Protein AF-A0A413R1N9-F1 (afdb_monomer_lite)

Secondary structure (DSSP, 8-state):
--HHHHHHHHHTHHHHHHHTT-PPP----------PPP------HHHHHHHHHTT-TTTHHHHHHHT--HHHHHHHHHHHHHHHHHT-TT---TTTS----HHHHHHHHHHHHHHHHHHHHTTSSSHHHHHHHHHH-TTSTT---S--HHHHHHHHHHHHHHH-

Foldseek 3Di:
DPPVVVVVCVVCVVVVCVVVVPDDDDDDDDPPDPPPDDPDPDQDPVNVVVVVLVVPLCPDLVVLVVVQDLVVLVVVLVVLLVVQVVPQVPDRDCVPRPRRDSVNSVVVSVLSSLLVLLVVLVVDPHSLVLLCCCQPPPPDSNDRDPDDPVRSVVSSVSNVVNND

InterPro domains:
  IPR032617 Protein of unknown function DUF4885 [PF16226] (77-162)

Sequence (164 aa):
MNIFFNSRINANQSLLNALFGQQQKAASSQNTGCRGTRDTLTISASGKEKLTKSTSGRTHNTSIDSSIDLKSYIASAKKTNQELIENAGTQINAKTSEYMSTGKAFRAALTEKYSKLAAEAKTHSNPENYIHSKYFDKSSEYYETNLTDTERRIAYNYEMQMCR

Structure (mmCIF, N/CA/C/O backbone):
data_AF-A0A413R1N9-F1
#
_entry.id   AF-A0A413R1N9-F1
#
loop_
_atom_site.group_PDB
_atom_site.id
_atom_site.type_symbol
_atom_site.label_atom_id
_atom_site.label_alt_id
_atom_site.label_comp_id
_atom_site.label_asym_id
_atom_site.label_entity_id
_atom_site.label_seq_id
_atom_site.pdbx_PDB_ins_code
_atom_site.Cartn_x
_atom_site.Cartn_y
_atom_site.Cartn_z
_atom_site.occupancy
_atom_site.B_iso_or_equiv
_atom_site.auth_seq_id
_atom_site.auth_comp_id
_atom_site.auth_asym_id
_atom_site.auth_atom_id
_atom_site.pdbx_PDB_model_num
ATOM 1 N N . MET A 1 1 ? 53.595 -68.196 -16.222 1.00 54.84 1 MET A N 1
ATOM 2 C CA . MET A 1 1 ? 52.400 -67.321 -16.161 1.00 54.84 1 MET A CA 1
ATOM 3 C C . MET A 1 1 ? 52.500 -66.274 -15.032 1.00 54.84 1 MET A C 1
ATOM 5 O O . MET A 1 1 ? 51.497 -65.959 -14.418 1.00 54.84 1 MET A O 1
ATOM 9 N N . ASN A 1 2 ? 53.687 -65.696 -14.767 1.00 54.38 2 ASN A N 1
ATOM 10 C CA . ASN A 1 2 ? 53.909 -64.782 -13.622 1.00 54.38 2 ASN A CA 1
ATOM 11 C C . ASN A 1 2 ? 54.179 -63.315 -14.019 1.00 54.38 2 ASN A C 1
ATOM 13 O O . ASN A 1 2 ? 54.301 -62.442 -13.164 1.00 54.38 2 ASN A O 1
ATOM 17 N N . ILE A 1 3 ? 54.281 -63.038 -15.321 1.00 52.34 3 ILE A N 1
ATOM 18 C CA . ILE A 1 3 ? 54.665 -61.720 -15.853 1.00 52.34 3 ILE A CA 1
ATOM 19 C C . ILE A 1 3 ? 53.422 -60.826 -16.030 1.00 52.34 3 ILE A C 1
ATOM 21 O O . ILE A 1 3 ? 53.470 -59.625 -15.789 1.00 52.34 3 ILE A O 1
ATOM 25 N N . PHE A 1 4 ? 52.273 -61.427 -16.361 1.00 51.03 4 PHE A N 1
ATOM 26 C CA . PHE A 1 4 ? 51.017 -60.708 -16.615 1.00 51.03 4 PHE A CA 1
ATOM 27 C C . PHE A 1 4 ? 50.323 -60.187 -15.347 1.00 51.03 4 PHE A C 1
ATOM 29 O O . PHE A 1 4 ? 49.646 -59.164 -15.392 1.00 51.03 4 PHE A O 1
ATOM 36 N N . PHE A 1 5 ? 50.493 -60.867 -14.209 1.00 55.81 5 PHE A N 1
ATOM 37 C CA . PHE A 1 5 ? 49.933 -60.406 -12.936 1.00 55.81 5 PHE A CA 1
ATOM 38 C C . PHE A 1 5 ? 50.747 -59.247 -12.351 1.00 55.81 5 PHE A C 1
ATOM 40 O O . PHE A 1 5 ? 50.171 -58.275 -11.870 1.00 55.81 5 PHE A O 1
ATOM 47 N N . ASN A 1 6 ? 52.078 -59.286 -12.483 1.00 57.56 6 ASN A N 1
ATOM 48 C CA . ASN A 1 6 ? 52.955 -58.223 -11.989 1.00 57.56 6 ASN A CA 1
ATOM 49 C C . ASN A 1 6 ? 52.778 -56.896 -12.737 1.00 57.56 6 ASN A C 1
ATOM 51 O O . ASN A 1 6 ? 52.875 -55.838 -12.118 1.00 57.56 6 ASN A O 1
ATOM 55 N N . SER A 1 7 ? 52.479 -56.916 -14.040 1.00 58.97 7 SER A N 1
ATOM 56 C CA . SER A 1 7 ? 52.211 -55.676 -14.781 1.00 58.97 7 SER A CA 1
ATOM 57 C C . SER A 1 7 ? 50.924 -54.999 -14.310 1.00 58.97 7 SER A C 1
ATOM 59 O O . SER A 1 7 ? 50.897 -53.783 -14.139 1.00 58.97 7 SER A O 1
ATOM 61 N N . ARG A 1 8 ? 49.875 -55.781 -14.020 1.00 59.78 8 ARG A N 1
ATOM 62 C CA . ARG A 1 8 ? 48.605 -55.250 -13.508 1.00 59.78 8 ARG A CA 1
ATOM 63 C C . ARG A 1 8 ? 48.687 -54.777 -12.062 1.00 59.78 8 ARG A C 1
ATOM 65 O O . ARG A 1 8 ? 48.014 -53.807 -11.727 1.00 59.78 8 ARG A O 1
ATOM 72 N N . ILE A 1 9 ? 49.503 -55.417 -11.227 1.00 63.38 9 ILE A N 1
ATOM 73 C CA . ILE A 1 9 ? 49.751 -54.956 -9.853 1.00 63.38 9 ILE A CA 1
ATOM 74 C C . ILE A 1 9 ? 50.519 -53.626 -9.880 1.00 63.38 9 ILE A C 1
ATOM 76 O O . ILE A 1 9 ? 50.060 -52.660 -9.278 1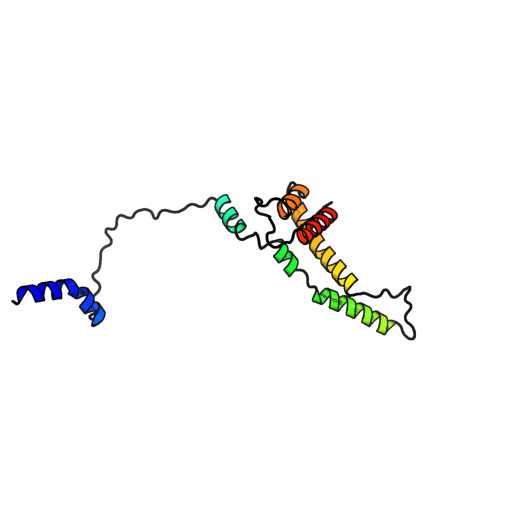.00 63.38 9 ILE A O 1
ATOM 80 N N . ASN A 1 10 ? 51.595 -53.525 -10.671 1.00 64.12 10 ASN A N 1
ATOM 81 C CA . ASN A 1 10 ? 52.358 -52.277 -10.808 1.00 64.12 10 ASN A CA 1
ATOM 82 C C . ASN A 1 10 ? 51.527 -51.132 -11.407 1.00 64.12 10 ASN A C 1
ATOM 84 O O . ASN A 1 10 ? 51.600 -50.003 -10.930 1.00 64.12 10 ASN A O 1
ATOM 88 N N . ALA A 1 11 ? 50.699 -51.413 -12.418 1.00 70.00 11 ALA A N 1
ATOM 89 C CA . ALA A 1 11 ? 49.853 -50.395 -13.042 1.00 70.00 11 ALA A CA 1
ATOM 90 C C . ALA A 1 11 ? 48.818 -49.796 -12.072 1.00 70.00 11 ALA A C 1
ATOM 92 O O . ALA A 1 11 ? 48.421 -48.646 -12.235 1.00 70.00 11 ALA A O 1
ATOM 93 N N . ASN A 1 12 ? 48.401 -50.553 -11.051 1.00 70.56 12 ASN A N 1
ATOM 94 C CA . ASN A 1 12 ? 47.392 -50.126 -10.080 1.00 70.56 12 ASN A CA 1
ATOM 95 C C . ASN A 1 12 ? 47.981 -49.795 -8.699 1.00 70.56 12 ASN A C 1
ATOM 97 O O . ASN A 1 12 ? 47.232 -49.628 -7.735 1.00 70.56 12 ASN A O 1
ATOM 101 N N . GLN A 1 13 ? 49.307 -49.664 -8.591 1.00 67.69 13 GLN A N 1
ATOM 102 C CA . GLN A 1 13 ? 50.001 -49.456 -7.320 1.00 67.69 13 GLN A CA 1
ATOM 103 C C . GLN A 1 13 ? 49.508 -48.200 -6.582 1.00 67.69 13 GLN A C 1
ATOM 105 O O . GLN A 1 13 ? 49.342 -48.221 -5.367 1.00 67.69 13 GLN A O 1
ATOM 110 N N . SER A 1 14 ? 49.195 -47.126 -7.310 1.00 64.62 14 SER A N 1
ATOM 111 C CA . SER A 1 14 ? 48.657 -45.878 -6.751 1.00 64.62 14 SER A CA 1
ATOM 112 C C . SER A 1 14 ? 47.286 -46.065 -6.092 1.00 64.62 14 SER A C 1
ATOM 114 O O . SER A 1 14 ? 47.026 -45.496 -5.034 1.00 64.62 14 SER A O 1
ATOM 116 N N . LEU A 1 15 ? 46.425 -46.896 -6.691 1.00 69.38 15 LEU A N 1
ATOM 117 C CA . LEU A 1 15 ? 45.099 -47.217 -6.161 1.00 69.38 15 LEU A CA 1
ATOM 118 C C . LEU A 1 15 ? 45.217 -48.099 -4.911 1.00 69.38 15 LEU A C 1
ATOM 120 O O . LEU A 1 15 ? 44.533 -47.861 -3.921 1.00 69.38 15 LEU A O 1
ATOM 124 N N . LEU A 1 16 ? 46.131 -49.074 -4.931 1.00 71.62 16 LEU A N 1
ATOM 125 C CA . LEU A 1 16 ? 46.429 -49.920 -3.773 1.00 71.62 16 LEU A CA 1
ATOM 126 C C . LEU A 1 16 ? 47.000 -49.094 -2.609 1.00 71.62 16 LEU A C 1
ATOM 128 O O . LEU A 1 16 ? 46.574 -49.270 -1.472 1.00 71.62 16 LEU A O 1
ATOM 132 N N . ASN A 1 17 ? 47.885 -48.133 -2.879 1.00 69.06 17 ASN A N 1
ATOM 133 C CA . ASN A 1 17 ? 48.431 -47.246 -1.847 1.00 69.06 17 ASN A CA 1
ATOM 134 C C . ASN A 1 17 ? 47.351 -46.342 -1.224 1.00 69.06 17 ASN A C 1
ATOM 136 O O . ASN A 1 17 ? 47.394 -46.089 -0.021 1.00 69.06 17 ASN A O 1
ATOM 140 N N . ALA A 1 18 ? 46.367 -45.897 -2.016 1.00 69.25 18 ALA A N 1
ATOM 141 C CA . ALA A 1 18 ? 45.234 -45.103 -1.541 1.00 69.25 18 ALA A CA 1
ATOM 142 C C . ALA A 1 18 ? 44.223 -45.931 -0.725 1.00 69.25 18 ALA A C 1
ATOM 144 O O . ALA A 1 18 ? 43.745 -45.465 0.306 1.00 69.25 18 ALA A O 1
ATOM 145 N N . LEU A 1 19 ? 43.922 -47.161 -1.158 1.00 69.56 19 LEU A N 1
ATOM 146 C CA . LEU A 1 19 ? 42.968 -48.053 -0.486 1.00 69.56 19 LEU A CA 1
ATOM 147 C C . LEU A 1 19 ? 43.526 -48.659 0.807 1.00 69.56 19 LEU A C 1
ATOM 149 O O . LEU A 1 19 ? 42.785 -48.828 1.771 1.00 69.56 19 LEU A O 1
ATOM 153 N N . PHE A 1 20 ? 44.826 -48.964 0.841 1.00 75.06 20 PHE A N 1
ATOM 154 C CA . PHE A 1 20 ? 45.499 -49.574 1.994 1.00 75.06 20 PHE A CA 1
ATOM 155 C C . PHE A 1 20 ? 46.335 -48.573 2.812 1.00 75.06 20 PHE A C 1
ATOM 157 O O . PHE A 1 20 ? 47.106 -48.974 3.682 1.00 75.06 20 PHE A O 1
ATOM 164 N N . GLY A 1 21 ? 46.171 -47.268 2.561 1.00 61.16 21 GLY A N 1
ATOM 165 C CA . GLY A 1 21 ? 46.662 -46.196 3.431 1.00 61.16 21 GLY A CA 1
ATOM 166 C C . GLY A 1 21 ? 48.184 -46.049 3.529 1.00 61.16 21 GLY A C 1
ATOM 167 O O . GLY A 1 21 ? 48.677 -45.527 4.529 1.00 61.16 21 GLY A O 1
ATOM 168 N N . GLN A 1 22 ? 48.951 -46.471 2.520 1.00 61.50 22 GLN A N 1
ATOM 169 C CA . GLN A 1 22 ? 50.396 -46.221 2.500 1.00 61.50 22 GLN A CA 1
ATOM 170 C C . GLN A 1 22 ? 50.679 -44.787 2.027 1.00 61.50 22 GLN A C 1
ATOM 172 O O . GLN A 1 22 ? 50.655 -44.484 0.834 1.00 61.50 22 GLN A O 1
ATOM 177 N N . GLN A 1 23 ? 50.945 -43.892 2.983 1.00 57.94 23 GLN A N 1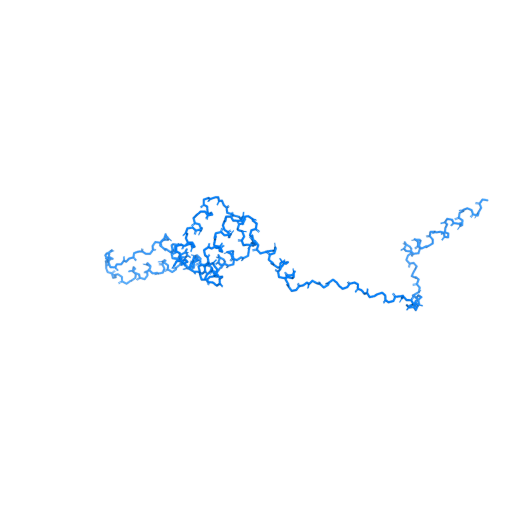
ATOM 178 C CA . GLN A 1 23 ? 51.323 -42.499 2.730 1.00 57.94 23 GLN A CA 1
ATOM 179 C C . GLN A 1 23 ? 52.625 -42.408 1.918 1.00 57.94 23 GLN A C 1
ATOM 181 O O . GLN A 1 23 ? 53.687 -42.844 2.366 1.00 57.94 23 GLN A O 1
ATOM 186 N N . GLN A 1 24 ? 52.569 -41.773 0.746 1.00 55.50 24 GLN A N 1
ATOM 187 C CA . GLN A 1 24 ? 53.771 -41.343 0.036 1.00 55.50 24 GLN A CA 1
ATOM 188 C C . GLN A 1 24 ? 54.305 -40.051 0.670 1.00 55.50 24 GLN A C 1
ATOM 190 O O . GLN A 1 24 ? 53.581 -39.065 0.808 1.00 55.50 24 GLN A O 1
ATOM 195 N N . LYS A 1 25 ? 55.586 -40.065 1.065 1.00 53.47 25 LYS A N 1
ATOM 196 C CA . LYS A 1 25 ? 56.337 -38.874 1.488 1.00 53.47 25 LYS A CA 1
ATOM 197 C C . LYS A 1 25 ? 56.275 -37.815 0.383 1.00 53.47 25 LYS A C 1
ATOM 199 O O . LYS A 1 25 ? 56.559 -38.121 -0.772 1.00 53.47 25 LYS A O 1
ATOM 204 N N . ALA A 1 26 ? 55.926 -36.583 0.750 1.00 46.41 26 ALA A N 1
ATOM 205 C CA . ALA A 1 26 ? 55.835 -35.454 -0.166 1.00 46.41 26 ALA A CA 1
ATOM 206 C C . ALA A 1 26 ? 57.166 -35.228 -0.903 1.00 46.41 26 ALA A C 1
ATOM 208 O O . ALA A 1 26 ? 58.174 -34.863 -0.295 1.00 46.41 26 ALA A O 1
ATOM 209 N N . ALA A 1 27 ? 57.164 -35.438 -2.219 1.00 44.94 27 ALA A N 1
ATOM 210 C CA . ALA A 1 27 ? 58.241 -34.994 -3.087 1.00 44.94 27 ALA A CA 1
ATOM 211 C C . ALA A 1 27 ? 58.100 -33.480 -3.303 1.00 44.94 27 ALA A C 1
ATOM 213 O O . ALA A 1 27 ? 57.070 -32.999 -3.774 1.00 44.94 27 ALA A O 1
ATOM 214 N N . SER A 1 28 ? 59.140 -32.733 -2.931 1.00 55.41 28 SER A N 1
ATOM 215 C CA . SER A 1 28 ? 59.288 -31.309 -3.235 1.00 55.41 28 SER A CA 1
ATOM 216 C C . SER A 1 28 ? 59.312 -31.118 -4.753 1.00 55.41 28 SER A C 1
ATOM 218 O O . SER A 1 28 ? 60.319 -31.377 -5.410 1.00 55.41 28 SER A O 1
ATOM 220 N N . SER A 1 29 ? 58.180 -30.702 -5.316 1.00 48.28 29 SER A N 1
ATOM 221 C CA . SER A 1 29 ? 58.086 -30.263 -6.704 1.00 48.28 29 SER A CA 1
ATOM 222 C C . SER A 1 29 ? 58.468 -28.790 -6.763 1.00 48.28 29 SER A C 1
ATOM 224 O O . SER A 1 29 ? 57.690 -27.920 -6.364 1.00 48.28 29 SER A O 1
ATOM 226 N N . GLN A 1 30 ? 59.664 -28.497 -7.274 1.00 51.97 30 GLN A N 1
ATOM 227 C CA . GLN A 1 30 ? 59.997 -27.148 -7.712 1.00 51.97 30 GLN A CA 1
ATOM 228 C C . GLN A 1 30 ? 59.033 -26.760 -8.839 1.00 51.97 30 GLN A C 1
ATOM 230 O O . GLN A 1 30 ? 59.022 -27.366 -9.906 1.00 51.97 30 GLN A O 1
ATOM 235 N N . ASN A 1 31 ? 58.188 -25.763 -8.574 1.00 45.12 31 ASN A N 1
ATOM 236 C CA . ASN A 1 31 ? 57.290 -25.168 -9.557 1.00 45.12 31 ASN A CA 1
ATOM 237 C C . ASN A 1 31 ? 58.109 -24.472 -10.655 1.00 45.12 31 ASN A C 1
ATOM 239 O O . ASN A 1 31 ? 58.332 -23.266 -10.601 1.00 45.12 31 ASN A O 1
ATOM 243 N N . THR A 1 32 ? 58.511 -25.204 -11.690 1.00 53.56 32 THR A N 1
ATOM 244 C CA . THR A 1 32 ? 58.816 -24.615 -13.002 1.00 53.56 32 THR A CA 1
ATOM 245 C C . THR A 1 32 ? 57.529 -24.588 -13.827 1.00 53.56 32 THR A C 1
ATOM 247 O O . THR A 1 32 ? 57.416 -25.183 -14.892 1.00 53.56 32 THR A O 1
ATOM 250 N N . GLY A 1 33 ? 56.499 -23.943 -13.277 1.00 44.38 33 GLY A N 1
ATOM 251 C CA . GLY A 1 33 ? 55.241 -23.693 -13.965 1.00 44.38 33 GLY A CA 1
ATOM 252 C C . GLY A 1 33 ? 55.346 -22.374 -14.708 1.00 44.38 33 GLY A C 1
ATOM 253 O O . GLY A 1 33 ? 55.580 -21.337 -14.087 1.00 44.38 33 GLY A O 1
ATOM 254 N N . CYS A 1 34 ? 55.176 -22.416 -16.030 1.00 52.94 34 CYS A N 1
ATOM 255 C CA . CYS A 1 34 ? 54.870 -21.247 -16.842 1.00 52.94 34 CYS A CA 1
ATOM 256 C C . CYS A 1 34 ? 53.816 -20.422 -16.092 1.00 52.94 34 CYS A C 1
ATOM 258 O O . CYS A 1 34 ? 52.692 -20.878 -15.876 1.00 52.94 34 CYS A O 1
ATOM 260 N N . ARG A 1 35 ? 54.219 -19.253 -15.591 1.00 55.03 35 ARG A N 1
ATOM 261 C CA . ARG A 1 35 ? 53.385 -18.378 -14.769 1.00 55.03 35 ARG A CA 1
ATOM 262 C C . ARG A 1 35 ? 52.439 -17.640 -15.710 1.00 55.03 35 ARG A C 1
ATOM 264 O O . ARG A 1 35 ? 52.581 -16.443 -15.926 1.00 55.03 35 ARG A O 1
ATOM 271 N N . GLY A 1 36 ? 51.533 -18.395 -16.331 1.00 59.62 36 GLY A N 1
ATOM 272 C CA . GLY A 1 36 ? 50.444 -17.858 -17.125 1.00 59.62 36 GLY A CA 1
ATOM 273 C C . GLY A 1 36 ? 49.662 -16.902 -16.242 1.00 59.62 36 GLY A C 1
ATOM 274 O O . GLY A 1 36 ? 49.244 -17.260 -15.137 1.00 59.62 36 GLY A O 1
ATOM 275 N N . THR A 1 37 ? 49.552 -15.658 -16.688 1.00 59.03 37 THR A N 1
ATOM 276 C CA . THR A 1 37 ? 48.678 -14.657 -16.091 1.00 59.03 37 THR A CA 1
ATOM 277 C C . THR A 1 37 ? 47.321 -15.315 -15.859 1.00 59.03 37 THR A C 1
ATOM 279 O O . THR A 1 37 ? 46.737 -15.845 -16.798 1.00 59.03 37 THR A O 1
ATOM 282 N N . ARG A 1 38 ? 46.828 -15.343 -14.613 1.00 62.16 38 ARG A N 1
ATOM 283 C CA . ARG A 1 38 ? 45.434 -15.735 -14.380 1.00 62.16 38 ARG A CA 1
ATOM 284 C C . ARG A 1 38 ? 44.580 -14.778 -15.198 1.00 62.16 38 ARG A C 1
ATOM 286 O O . ARG A 1 38 ? 44.660 -13.572 -14.954 1.00 62.16 38 ARG A O 1
ATOM 293 N N . ASP A 1 39 ? 43.802 -15.307 -16.137 1.00 62.84 39 ASP A N 1
ATOM 294 C CA . ASP A 1 39 ? 42.843 -14.513 -16.894 1.00 62.84 39 ASP A CA 1
ATOM 295 C C . ASP A 1 39 ? 41.971 -13.758 -15.895 1.00 62.84 39 ASP A C 1
ATOM 297 O O . ASP A 1 39 ? 41.207 -14.329 -15.113 1.00 62.84 39 ASP A O 1
ATOM 301 N N . THR A 1 40 ? 42.188 -12.449 -15.837 1.00 60.28 40 THR A N 1
ATOM 302 C CA . THR A 1 40 ? 41.462 -11.575 -14.931 1.00 60.28 40 THR A CA 1
ATOM 303 C C . THR A 1 40 ? 40.284 -11.046 -15.722 1.00 60.28 40 THR A C 1
ATOM 305 O O . THR A 1 40 ? 40.444 -10.227 -16.624 1.00 60.28 40 THR A O 1
ATOM 308 N N . LEU A 1 41 ? 39.094 -11.557 -15.416 1.00 65.94 41 LEU A N 1
ATOM 309 C CA . LEU A 1 41 ? 37.853 -11.089 -16.017 1.00 65.94 41 LEU A CA 1
ATOM 310 C C . LEU A 1 41 ? 37.533 -9.702 -15.443 1.00 65.94 41 LEU A C 1
ATOM 312 O O . LEU A 1 41 ? 36.983 -9.566 -14.348 1.00 65.94 41 LEU A O 1
ATOM 316 N N . THR A 1 42 ? 37.924 -8.653 -16.167 1.00 73.12 42 THR A N 1
ATOM 317 C CA . THR A 1 42 ? 37.578 -7.274 -15.813 1.00 73.12 42 THR A CA 1
ATOM 318 C C . THR A 1 42 ? 36.129 -7.022 -16.197 1.00 73.12 42 THR A C 1
ATOM 320 O O . THR A 1 42 ? 35.807 -6.722 -17.344 1.00 73.12 42 THR A O 1
ATOM 323 N N . ILE A 1 43 ? 35.238 -7.145 -15.219 1.00 73.69 43 ILE A N 1
ATOM 324 C CA . ILE A 1 43 ? 33.852 -6.710 -15.367 1.00 73.69 43 ILE A CA 1
ATOM 325 C C . ILE A 1 43 ? 33.845 -5.182 -15.278 1.00 73.69 43 ILE A C 1
ATOM 327 O O . ILE A 1 43 ? 34.320 -4.620 -14.285 1.00 73.69 43 ILE A O 1
ATOM 331 N N . SER A 1 44 ? 33.316 -4.513 -16.306 1.00 78.38 44 SER A N 1
ATOM 332 C CA . SER A 1 44 ? 33.144 -3.059 -16.297 1.00 78.38 44 SER A CA 1
ATOM 333 C C . SER A 1 44 ? 32.301 -2.622 -15.096 1.00 78.38 44 SER A C 1
ATOM 335 O O . SER A 1 44 ? 31.487 -3.391 -14.577 1.00 78.38 44 SER A O 1
ATOM 337 N N . ALA A 1 45 ? 32.451 -1.368 -14.665 1.00 74.06 45 ALA A N 1
ATOM 338 C CA . ALA A 1 45 ? 31.589 -0.804 -13.626 1.00 74.06 45 ALA A CA 1
ATOM 339 C C . ALA A 1 45 ? 30.098 -0.982 -13.983 1.00 74.06 45 ALA A C 1
ATOM 341 O O . ALA A 1 45 ? 29.324 -1.456 -13.157 1.00 74.06 45 ALA A O 1
ATOM 342 N N . SER A 1 46 ? 29.742 -0.752 -15.253 1.00 61.38 46 SER A N 1
ATOM 343 C CA . SER A 1 46 ? 28.393 -0.981 -15.786 1.00 61.38 46 SER A CA 1
ATOM 344 C C . SER A 1 46 ? 27.955 -2.451 -15.754 1.00 61.38 46 SER A C 1
ATOM 346 O O . SER A 1 46 ? 26.793 -2.744 -15.485 1.00 61.38 46 SER A O 1
ATOM 348 N N . GLY A 1 47 ? 28.869 -3.393 -15.996 1.00 67.06 47 GLY A N 1
ATOM 349 C CA . GLY A 1 47 ? 28.593 -4.827 -15.928 1.00 67.06 47 GLY A CA 1
ATOM 350 C C . GLY A 1 47 ? 28.357 -5.305 -14.496 1.00 67.06 47 GLY A C 1
ATOM 351 O O . GLY A 1 47 ? 27.462 -6.114 -14.262 1.00 67.06 47 GLY A O 1
ATOM 352 N N . LYS A 1 48 ? 29.102 -4.764 -13.523 1.00 67.94 48 LYS A N 1
ATOM 353 C CA . LYS A 1 48 ? 28.876 -5.032 -12.093 1.00 67.94 48 LYS A CA 1
ATOM 354 C C . LYS A 1 48 ? 27.533 -4.473 -11.629 1.00 67.94 48 LYS A C 1
ATOM 356 O O . LYS A 1 48 ? 26.796 -5.170 -10.940 1.00 67.94 48 LYS A O 1
ATOM 361 N N . GLU A 1 49 ? 27.202 -3.260 -12.060 1.00 58.09 49 GLU A N 1
ATOM 362 C CA . GLU A 1 49 ? 25.934 -2.601 -11.752 1.00 58.09 49 GLU A CA 1
ATOM 363 C C . GLU A 1 49 ? 24.735 -3.367 -12.339 1.00 58.09 49 GLU A C 1
ATOM 365 O O . GLU A 1 49 ? 23.749 -3.612 -11.644 1.00 58.09 49 GLU A O 1
ATOM 370 N N . LYS A 1 50 ? 24.842 -3.851 -13.585 1.00 60.69 50 LYS A N 1
ATOM 371 C CA . LYS A 1 50 ? 23.827 -4.728 -14.191 1.00 60.69 50 LYS A CA 1
ATOM 372 C C . LYS A 1 50 ? 23.673 -6.053 -13.444 1.00 60.69 50 LYS A C 1
ATOM 374 O O . LYS A 1 50 ? 22.547 -6.487 -13.242 1.00 60.69 50 LYS A O 1
ATOM 379 N N . LEU A 1 51 ? 24.758 -6.678 -12.981 1.00 58.12 51 LEU A N 1
ATOM 380 C CA . LEU A 1 51 ? 24.687 -7.953 -12.251 1.00 58.12 51 LEU A CA 1
ATOM 381 C C . LEU A 1 51 ? 23.924 -7.826 -10.919 1.00 58.12 51 LEU A C 1
ATOM 383 O O . LEU A 1 51 ? 23.197 -8.739 -10.540 1.00 58.12 51 LEU A O 1
ATOM 387 N N . THR A 1 52 ? 24.048 -6.683 -10.237 1.00 54.56 52 THR A N 1
ATOM 388 C CA . THR A 1 52 ? 23.266 -6.366 -9.027 1.00 54.56 52 THR A CA 1
ATOM 389 C C . THR A 1 52 ? 21.814 -5.975 -9.317 1.00 54.56 52 THR A C 1
ATOM 391 O O . THR A 1 52 ? 20.955 -6.143 -8.457 1.00 54.56 52 THR A O 1
ATOM 394 N N . LYS A 1 53 ? 21.524 -5.477 -10.526 1.00 51.84 53 LYS A N 1
ATOM 395 C CA . LYS A 1 53 ? 20.167 -5.134 -10.984 1.00 51.84 53 LYS A CA 1
ATOM 396 C C . LYS A 1 53 ? 19.398 -6.353 -11.508 1.00 51.84 53 LYS A C 1
ATOM 398 O O . LYS A 1 53 ? 18.196 -6.453 -11.310 1.00 51.84 53 LYS A O 1
ATOM 403 N N . SER A 1 54 ? 20.071 -7.357 -12.072 1.00 47.12 54 SER A N 1
ATOM 404 C CA . SER A 1 54 ? 19.433 -8.616 -12.502 1.00 47.12 54 SER A CA 1
ATOM 405 C C . SER A 1 54 ? 18.864 -9.449 -11.341 1.00 47.12 54 SER A C 1
ATOM 407 O O . SER A 1 54 ? 17.986 -10.281 -11.549 1.00 47.12 54 SER A O 1
ATOM 409 N N . THR A 1 55 ? 19.325 -9.221 -10.108 1.00 50.19 55 THR A N 1
ATOM 410 C CA . THR A 1 55 ? 18.722 -9.743 -8.867 1.00 50.19 55 THR A CA 1
ATOM 411 C C . THR A 1 55 ? 17.676 -8.794 -8.258 1.00 50.19 55 THR A C 1
ATOM 413 O O . THR A 1 55 ? 17.062 -9.141 -7.248 1.00 50.19 55 THR A O 1
ATOM 416 N N . SER A 1 56 ? 17.434 -7.617 -8.857 1.00 46.69 56 SER A N 1
ATOM 417 C CA . SER A 1 56 ? 16.627 -6.526 -8.287 1.00 46.69 56 SER A CA 1
ATOM 418 C C . SER A 1 56 ? 15.160 -6.486 -8.711 1.00 46.69 56 SER A C 1
ATOM 420 O O . SER A 1 56 ? 14.411 -5.686 -8.157 1.00 46.69 56 SER A O 1
ATOM 422 N N . GLY A 1 57 ? 14.696 -7.380 -9.592 1.00 44.66 57 GLY A N 1
ATOM 423 C CA . GLY A 1 57 ? 13.264 -7.483 -9.938 1.00 44.66 57 GLY A CA 1
ATOM 424 C C . GLY A 1 57 ? 12.351 -7.838 -8.749 1.00 44.66 57 GLY A C 1
ATOM 425 O O . GLY A 1 57 ? 11.135 -7.881 -8.877 1.00 44.66 57 GLY A O 1
ATOM 426 N N . ARG A 1 58 ? 12.939 -8.113 -7.576 1.00 45.38 58 ARG A N 1
ATOM 427 C CA . ARG A 1 58 ? 12.264 -8.460 -6.321 1.00 45.38 58 ARG A CA 1
ATOM 428 C C . ARG A 1 58 ? 12.525 -7.445 -5.191 1.00 45.38 58 ARG A C 1
ATOM 430 O O . ARG A 1 58 ? 12.168 -7.739 -4.056 1.00 45.38 58 ARG A O 1
ATOM 437 N N . THR A 1 59 ? 13.207 -6.312 -5.424 1.00 57.41 59 THR A N 1
ATOM 438 C CA . THR A 1 59 ? 13.885 -5.612 -4.306 1.00 57.41 59 THR A CA 1
ATOM 439 C C . THR A 1 59 ? 13.381 -4.217 -3.932 1.00 57.41 59 THR A C 1
ATOM 441 O O . THR A 1 59 ? 13.364 -3.944 -2.736 1.00 57.41 59 THR A O 1
ATOM 444 N N . HIS A 1 60 ? 12.931 -3.341 -4.840 1.00 65.69 60 HIS A N 1
ATOM 445 C CA . HIS A 1 60 ? 12.617 -1.950 -4.442 1.00 65.69 60 HIS A CA 1
ATOM 446 C C . HIS A 1 60 ? 11.219 -1.790 -3.826 1.00 65.69 60 HIS A C 1
ATOM 448 O O . HIS A 1 60 ? 11.127 -1.441 -2.646 1.00 65.69 60 HIS A O 1
ATOM 454 N N . ASN A 1 61 ? 10.141 -2.183 -4.515 1.00 74.31 61 ASN A N 1
ATOM 455 C CA . ASN A 1 61 ? 8.794 -2.148 -3.925 1.00 74.31 61 ASN A CA 1
ATOM 456 C C . ASN A 1 61 ? 8.680 -3.013 -2.670 1.00 74.31 61 ASN A C 1
ATOM 458 O O . ASN A 1 61 ? 8.097 -2.589 -1.679 1.00 74.31 61 ASN A O 1
ATOM 462 N N . THR A 1 62 ? 9.292 -4.198 -2.682 1.00 75.44 62 THR A N 1
ATOM 463 C CA . THR A 1 62 ? 9.296 -5.104 -1.526 1.00 75.44 62 THR A CA 1
ATOM 464 C C . THR A 1 62 ? 10.055 -4.517 -0.331 1.00 75.44 62 THR A C 1
ATOM 466 O O . THR A 1 62 ? 9.663 -4.751 0.814 1.00 75.44 62 THR A O 1
ATOM 469 N N . SER A 1 63 ? 11.111 -3.726 -0.563 1.00 81.94 63 SER A N 1
ATOM 470 C CA . SER A 1 63 ? 11.803 -3.020 0.524 1.00 81.94 63 SER A CA 1
ATOM 471 C C . SER A 1 63 ? 10.931 -1.924 1.136 1.00 81.94 63 SER A C 1
ATOM 473 O O . SER A 1 63 ? 10.847 -1.824 2.361 1.00 81.94 63 SER A O 1
ATOM 475 N N . ILE A 1 64 ? 10.206 -1.167 0.305 1.00 87.62 64 ILE A N 1
ATOM 476 C CA . ILE A 1 64 ? 9.260 -0.156 0.780 1.00 87.62 64 ILE A CA 1
ATOM 477 C C . ILE A 1 64 ? 8.103 -0.829 1.515 1.00 87.62 64 ILE A C 1
ATOM 479 O O . ILE A 1 64 ? 7.777 -0.392 2.614 1.00 87.62 64 ILE A O 1
ATOM 483 N N . ASP A 1 65 ? 7.556 -1.926 0.991 1.00 87.75 65 ASP A N 1
ATOM 484 C CA . ASP A 1 65 ? 6.512 -2.721 1.648 1.00 87.75 65 ASP A CA 1
ATOM 485 C C . ASP A 1 65 ? 6.943 -3.195 3.034 1.00 87.75 65 ASP A C 1
ATOM 487 O O . ASP A 1 65 ? 6.184 -3.085 3.995 1.00 87.75 65 ASP A O 1
ATOM 491 N N . SER A 1 66 ? 8.190 -3.650 3.156 1.00 88.25 66 SER A N 1
ATOM 492 C CA . SER A 1 66 ? 8.770 -4.083 4.431 1.00 88.25 66 SER A CA 1
ATOM 493 C C . SER A 1 66 ? 8.947 -2.931 5.428 1.00 88.25 66 SER A C 1
ATOM 495 O O . SER A 1 66 ? 9.007 -3.174 6.631 1.00 88.25 66 SER A O 1
ATOM 497 N N . SER A 1 67 ? 9.017 -1.681 4.954 1.00 91.62 67 SER A N 1
ATOM 498 C CA . SER A 1 67 ? 9.110 -0.488 5.807 1.00 91.62 67 SER A CA 1
ATOM 499 C C . SER A 1 67 ? 7.764 -0.031 6.382 1.00 91.62 67 SER A C 1
ATOM 501 O O . SER A 1 67 ? 7.749 0.838 7.253 1.00 91.62 67 SER A O 1
ATOM 503 N N . ILE A 1 68 ? 6.640 -0.571 5.897 1.00 94.81 68 ILE A N 1
ATOM 504 C CA . ILE A 1 68 ? 5.297 -0.165 6.322 1.00 94.81 68 ILE A CA 1
ATOM 505 C C . ILE A 1 68 ? 4.796 -1.098 7.423 1.00 94.81 68 ILE A C 1
ATOM 507 O O . ILE A 1 68 ? 4.395 -2.237 7.174 1.00 94.81 68 ILE A O 1
ATOM 511 N N . ASP A 1 69 ? 4.753 -0.601 8.658 1.00 95.00 69 ASP A N 1
ATOM 512 C CA . ASP A 1 69 ? 4.234 -1.372 9.787 1.00 95.00 69 ASP A CA 1
ATOM 513 C C . ASP A 1 69 ? 2.705 -1.265 9.905 1.00 95.00 69 ASP A C 1
ATOM 515 O O . ASP A 1 69 ? 2.152 -0.467 10.669 1.00 95.00 69 ASP A O 1
ATOM 519 N N . LEU A 1 70 ? 2.000 -2.133 9.176 1.00 94.62 70 LEU A N 1
ATOM 520 C CA . LEU A 1 70 ? 0.537 -2.229 9.234 1.00 94.62 70 LEU A CA 1
ATOM 521 C C . LEU A 1 70 ? 0.002 -2.484 10.654 1.00 94.62 70 LEU A C 1
ATOM 523 O O . LEU A 1 70 ? -1.097 -2.028 10.985 1.00 94.62 70 LEU A O 1
ATOM 527 N N . LYS A 1 71 ? 0.750 -3.203 11.503 1.00 95.38 71 LYS A N 1
ATOM 528 C CA . LYS A 1 71 ? 0.310 -3.503 12.873 1.00 95.38 71 LYS A CA 1
ATOM 529 C C . LYS A 1 71 ? 0.324 -2.239 13.720 1.00 95.38 71 LYS A C 1
ATOM 531 O O . LYS A 1 71 ? -0.645 -2.010 14.445 1.00 95.38 71 LYS A O 1
ATOM 536 N N . SER A 1 72 ? 1.359 -1.409 13.588 1.00 96.88 72 SER A N 1
ATOM 537 C CA . SER A 1 72 ? 1.438 -0.111 14.266 1.00 96.88 72 SER A CA 1
ATOM 538 C C . SER A 1 72 ? 0.298 0.823 13.857 1.00 96.88 72 SER A C 1
ATOM 540 O O . SER A 1 72 ? -0.336 1.420 14.727 1.00 96.88 72 SER A O 1
ATOM 542 N N . TYR A 1 73 ? -0.069 0.879 12.572 1.00 97.06 73 TYR A N 1
ATOM 543 C CA . TYR A 1 73 ? -1.219 1.675 12.118 1.00 97.06 73 TYR A CA 1
ATOM 544 C C . TYR A 1 73 ? -2.540 1.226 12.758 1.00 97.06 73 TYR A C 1
ATOM 546 O O . TYR A 1 73 ? -3.321 2.052 13.236 1.00 97.06 73 TYR A O 1
ATOM 554 N N . ILE A 1 74 ? -2.790 -0.086 12.820 1.00 96.00 74 ILE A N 1
ATOM 555 C CA . ILE A 1 74 ? -3.991 -0.632 13.471 1.00 96.00 74 ILE A CA 1
ATOM 556 C C . ILE A 1 74 ? -3.959 -0.377 14.984 1.00 96.00 74 ILE A C 1
ATOM 558 O O . ILE A 1 74 ? -4.983 -0.017 15.567 1.00 96.00 74 ILE A O 1
ATOM 562 N N . ALA A 1 75 ? -2.808 -0.570 15.630 1.00 96.75 75 ALA A N 1
ATOM 563 C CA . ALA A 1 75 ? -2.642 -0.338 17.061 1.00 96.75 75 ALA A CA 1
ATOM 564 C C . ALA A 1 75 ? -2.853 1.138 17.418 1.00 96.75 75 ALA A C 1
ATOM 566 O O . ALA A 1 75 ? -3.562 1.435 18.375 1.00 96.75 75 ALA A O 1
ATOM 567 N N . SER A 1 76 ? -2.318 2.050 16.608 1.00 95.56 76 SER A N 1
ATOM 568 C CA . SER A 1 76 ? -2.495 3.494 16.765 1.00 95.56 76 SER A CA 1
ATOM 569 C C . SER A 1 76 ? -3.962 3.890 16.624 1.00 95.56 76 SER A C 1
ATOM 571 O O . SER A 1 76 ? -4.489 4.571 17.494 1.00 95.56 76 SER A O 1
ATOM 573 N N . ALA A 1 77 ? -4.666 3.378 15.609 1.00 95.88 77 ALA A N 1
ATOM 574 C CA . ALA A 1 77 ? -6.101 3.619 15.450 1.00 95.88 77 ALA A CA 1
ATOM 575 C C . ALA A 1 77 ? -6.915 3.120 16.657 1.00 95.88 77 ALA A C 1
ATOM 577 O O . ALA A 1 77 ? -7.788 3.828 17.159 1.00 95.88 77 ALA A O 1
ATOM 578 N N . LYS A 1 78 ? -6.606 1.918 17.166 1.00 96.19 78 LYS A N 1
ATOM 579 C CA . LYS A 1 78 ? -7.231 1.384 18.388 1.00 96.19 78 LYS A CA 1
ATOM 580 C C . LYS A 1 78 ? -6.940 2.259 19.604 1.00 96.19 78 LYS A C 1
ATOM 582 O O . LYS A 1 78 ? -7.861 2.530 20.364 1.00 96.19 78 LYS A O 1
ATOM 587 N N . LYS A 1 79 ? -5.694 2.707 19.764 1.00 96.31 79 LYS A N 1
ATOM 588 C CA . LYS A 1 79 ? -5.269 3.580 20.860 1.00 96.31 79 LYS A CA 1
ATOM 589 C C . LYS A 1 79 ? -6.015 4.913 20.827 1.00 96.31 79 LYS A C 1
ATOM 591 O O . LYS A 1 79 ? -6.596 5.283 21.835 1.00 96.31 79 LYS A O 1
ATOM 596 N N . THR A 1 80 ? -6.104 5.564 19.670 1.00 94.44 80 THR A N 1
ATOM 597 C CA . THR A 1 80 ? -6.885 6.801 19.510 1.00 94.44 80 THR A CA 1
ATOM 598 C C . THR A 1 80 ? -8.356 6.592 19.864 1.00 94.44 80 THR A C 1
ATOM 600 O O . THR A 1 80 ? -8.937 7.395 20.585 1.00 94.44 80 THR A O 1
ATOM 603 N N . ASN A 1 81 ? -8.971 5.495 19.412 1.00 94.44 81 ASN A N 1
ATOM 604 C CA . ASN A 1 81 ? -10.360 5.193 19.772 1.00 94.44 81 ASN A CA 1
ATOM 605 C C . ASN A 1 81 ? -10.533 4.947 21.276 1.00 94.44 81 ASN A C 1
ATOM 607 O O . ASN A 1 81 ? -11.529 5.373 21.850 1.00 94.44 81 ASN A O 1
ATOM 611 N N . GLN A 1 82 ? -9.573 4.270 21.904 1.00 94.69 82 GLN A N 1
ATOM 612 C CA . GLN A 1 82 ? -9.574 4.015 23.340 1.00 94.69 82 GLN A CA 1
ATOM 613 C C . GLN A 1 82 ? -9.450 5.324 24.134 1.00 94.69 82 GLN A C 1
ATOM 615 O O . GLN A 1 82 ? -10.255 5.571 25.025 1.00 94.69 82 GLN A O 1
ATOM 620 N N . GLU A 1 83 ? -8.527 6.205 23.747 1.00 93.31 83 GLU A N 1
ATOM 621 C CA . GLU A 1 83 ? -8.361 7.538 24.341 1.00 93.31 83 GLU A CA 1
ATOM 622 C C . GLU A 1 83 ? -9.628 8.392 24.182 1.00 93.31 83 GLU A C 1
ATOM 624 O O . GLU A 1 83 ? -10.013 9.113 25.100 1.00 93.31 83 GLU A O 1
ATOM 629 N N . LEU A 1 84 ? -10.319 8.301 23.041 1.00 92.12 84 LEU A N 1
ATOM 630 C CA . LEU A 1 84 ? -11.596 8.990 22.838 1.00 92.12 84 LEU A CA 1
ATOM 631 C C . LEU A 1 84 ? -12.675 8.503 23.811 1.00 92.12 84 LEU A C 1
ATOM 633 O O . LEU A 1 84 ? -13.465 9.314 24.284 1.00 92.12 84 LEU A O 1
ATOM 637 N N . ILE A 1 85 ? -12.709 7.204 24.115 1.00 91.19 85 ILE A N 1
ATOM 638 C CA . ILE A 1 85 ? -13.663 6.619 25.066 1.00 91.19 85 ILE A CA 1
ATOM 639 C C . ILE A 1 85 ? -13.313 7.037 26.497 1.00 91.19 85 ILE A C 1
ATOM 641 O O . ILE A 1 85 ? -14.195 7.463 27.239 1.00 91.19 85 ILE A O 1
ATOM 645 N N . GLU A 1 86 ? -12.036 6.963 26.874 1.00 91.88 86 GLU A N 1
ATOM 646 C CA . GLU A 1 86 ? -11.559 7.327 28.215 1.00 91.88 86 GLU A CA 1
ATOM 647 C C . GLU A 1 86 ? -11.809 8.807 28.538 1.00 91.88 86 GLU A C 1
ATOM 649 O O . GLU A 1 86 ? -12.167 9.145 29.665 1.00 91.88 86 GLU A O 1
ATOM 654 N N . ASN A 1 87 ? -11.703 9.684 27.537 1.00 89.88 87 ASN A N 1
ATOM 655 C CA . ASN A 1 87 ? -11.900 11.125 27.698 1.00 89.88 87 ASN A CA 1
ATOM 656 C C . ASN A 1 87 ? -13.356 11.595 27.511 1.00 89.88 87 ASN A C 1
ATOM 658 O O . ASN A 1 87 ? -13.645 12.773 27.717 1.00 89.88 87 ASN A O 1
ATOM 662 N N . ALA A 1 88 ? -14.287 10.716 27.123 1.00 86.88 88 ALA A N 1
ATOM 663 C CA . ALA A 1 88 ? -15.670 11.100 26.819 1.00 86.88 88 ALA A CA 1
ATOM 664 C C . ALA A 1 88 ? -16.523 11.433 28.060 1.00 86.88 88 ALA A C 1
ATOM 666 O O . ALA A 1 88 ? -17.626 11.972 27.936 1.00 86.88 88 ALA A O 1
ATOM 667 N N . GLY A 1 89 ? -16.047 11.111 29.267 1.00 87.62 89 GLY A N 1
ATOM 668 C CA . GLY A 1 89 ? -16.832 11.268 30.490 1.00 87.62 89 GLY A CA 1
ATOM 669 C C . GLY A 1 89 ? -18.119 10.442 30.419 1.00 87.62 89 GLY A C 1
ATOM 670 O O . GLY A 1 89 ? -18.074 9.217 30.377 1.00 87.62 89 GLY A O 1
ATOM 671 N N . THR A 1 90 ? -19.280 11.100 30.406 1.00 88.81 90 THR A N 1
ATOM 672 C CA . THR A 1 90 ? -20.591 10.423 30.412 1.00 88.81 90 THR A CA 1
ATOM 673 C C . THR A 1 90 ? -21.129 10.100 29.011 1.00 88.81 90 THR A C 1
ATOM 675 O O . THR A 1 90 ? -21.989 9.228 28.891 1.00 88.81 90 THR A O 1
ATOM 678 N N . GLN A 1 91 ? -20.687 10.789 27.948 1.00 88.75 91 GLN A N 1
ATOM 679 C CA . GLN A 1 91 ? -21.264 10.646 26.599 1.00 88.75 91 GLN A CA 1
ATOM 680 C C . GLN A 1 91 ? -20.232 10.881 25.486 1.00 88.75 91 GLN A C 1
ATOM 682 O O . GLN A 1 91 ? -19.439 11.813 25.549 1.00 88.75 91 GLN A O 1
ATOM 687 N N . ILE A 1 92 ? -20.301 10.088 24.410 1.00 88.12 92 ILE A N 1
ATOM 688 C CA . ILE A 1 92 ? -19.464 10.255 23.210 1.00 88.12 92 ILE A CA 1
ATOM 689 C C . ILE A 1 92 ? -20.225 11.072 22.163 1.00 88.12 92 ILE A C 1
ATOM 691 O O . ILE A 1 92 ? -21.319 10.692 21.740 1.00 88.12 92 ILE A O 1
ATOM 695 N N . ASN 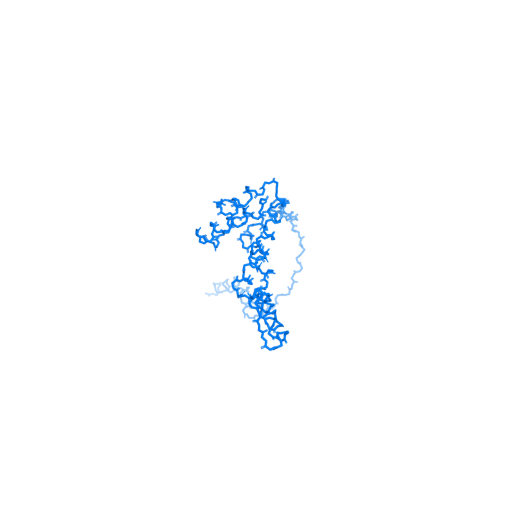A 1 93 ? -19.628 12.167 21.690 1.00 87.75 93 ASN A N 1
ATOM 696 C CA . ASN A 1 93 ? -20.198 12.982 20.620 1.00 87.75 93 ASN A CA 1
ATOM 697 C C . ASN A 1 93 ? -19.608 12.590 19.259 1.00 87.75 93 ASN A C 1
ATOM 699 O O . ASN A 1 93 ? -18.490 12.965 18.919 1.00 87.75 93 ASN A O 1
ATOM 703 N N . ALA A 1 94 ? -20.397 11.903 18.433 1.00 83.94 94 ALA A N 1
ATOM 704 C CA . ALA A 1 94 ? -19.975 11.449 17.107 1.00 83.94 94 ALA A CA 1
ATOM 705 C C . ALA A 1 94 ? -19.594 12.579 16.124 1.00 83.94 94 ALA A C 1
ATOM 707 O O . ALA A 1 94 ? -18.908 12.315 15.141 1.00 83.94 94 ALA A O 1
ATOM 708 N N . LYS A 1 95 ? -20.021 13.832 16.357 1.00 85.12 95 LYS A N 1
ATOM 709 C CA . LYS A 1 95 ? -19.644 14.976 15.503 1.00 85.12 95 LYS A CA 1
ATOM 710 C C . LYS A 1 95 ? -18.228 15.476 15.782 1.00 85.12 95 LYS A C 1
ATOM 712 O O . LYS A 1 95 ? -17.614 16.059 14.896 1.00 85.12 95 LYS A O 1
ATOM 717 N N . THR A 1 96 ? -17.737 15.291 17.005 1.00 82.31 96 THR A N 1
ATOM 718 C CA . THR A 1 96 ? -16.426 15.792 17.451 1.00 82.31 96 THR A CA 1
ATOM 719 C C . THR A 1 96 ? -15.416 14.672 17.677 1.00 82.31 96 THR A C 1
ATOM 721 O O . THR A 1 96 ? -14.216 14.910 17.605 1.00 82.31 96 THR A O 1
ATOM 724 N N . SER A 1 97 ? -15.886 13.453 17.937 1.00 83.06 97 SER A N 1
ATOM 725 C CA . SER A 1 97 ? -15.067 12.270 18.192 1.00 83.06 97 SER A CA 1
ATOM 726 C C . SER A 1 97 ? -15.050 11.389 16.948 1.00 83.06 97 SER A C 1
ATOM 728 O O . SER A 1 97 ? -15.910 10.527 16.763 1.00 83.06 97 SER A O 1
ATOM 730 N N . GLU A 1 98 ? -14.080 11.630 16.067 1.00 89.88 98 GLU A N 1
ATOM 731 C CA . GLU A 1 98 ? -13.930 10.833 14.852 1.00 89.88 98 GLU A CA 1
ATOM 732 C C . GLU A 1 98 ? -13.405 9.427 15.184 1.00 89.88 98 GLU A C 1
ATOM 734 O O . GLU A 1 98 ? -12.326 9.265 15.749 1.00 89.88 98 GLU A O 1
ATOM 739 N N . TYR A 1 99 ? -14.149 8.394 14.784 1.00 91.06 99 TYR A N 1
ATOM 740 C CA . TYR A 1 99 ? -13.734 7.005 14.961 1.00 91.06 99 TYR A CA 1
ATOM 741 C C . TYR A 1 99 ? -12.675 6.587 13.926 1.00 91.06 99 TYR A C 1
ATOM 743 O O . TYR A 1 99 ? -12.911 6.608 12.713 1.00 91.06 99 TYR A O 1
ATOM 751 N N . MET A 1 100 ? -11.514 6.132 14.396 1.00 94.38 100 MET A N 1
ATOM 752 C CA . MET A 1 100 ? -10.438 5.599 13.561 1.00 94.38 100 MET A CA 1
ATOM 753 C C . MET A 1 100 ? -10.693 4.132 13.213 1.00 94.38 100 MET A C 1
ATOM 755 O O . MET A 1 100 ? -10.304 3.214 13.935 1.00 94.38 100 MET A O 1
ATOM 759 N N . SER A 1 101 ? -11.351 3.897 12.078 1.00 94.12 101 SER A N 1
ATOM 760 C CA . SER A 1 101 ? -11.568 2.540 11.560 1.00 94.12 101 SER A CA 1
ATOM 761 C C . SER A 1 101 ? -10.281 1.888 11.036 1.00 94.12 101 SER A C 1
ATOM 763 O O . SER A 1 101 ? -9.337 2.563 10.617 1.00 94.12 101 SER A O 1
ATOM 765 N N . THR A 1 102 ? -10.274 0.554 10.957 1.00 93.38 102 THR A N 1
ATOM 766 C CA . THR A 1 102 ? -9.195 -0.214 10.308 1.00 93.38 102 THR A CA 1
ATOM 767 C C . THR A 1 102 ? -9.008 0.187 8.846 1.00 93.38 102 THR A C 1
ATOM 769 O O . THR A 1 102 ? -7.880 0.331 8.391 1.00 93.38 102 THR A O 1
ATOM 772 N N . GLY A 1 103 ? -10.097 0.450 8.117 1.00 95.00 103 GLY A N 1
ATOM 773 C CA . GLY A 1 103 ? -10.034 0.943 6.740 1.00 95.00 103 GLY A CA 1
ATOM 774 C C . GLY A 1 103 ? -9.327 2.297 6.621 1.00 95.00 103 GLY A C 1
ATOM 775 O O . GLY A 1 103 ? -8.555 2.503 5.685 1.00 95.00 103 GLY A O 1
ATOM 776 N N . LYS A 1 104 ? -9.534 3.211 7.580 1.00 95.12 104 LYS A N 1
ATOM 777 C CA . LYS A 1 104 ? -8.818 4.497 7.625 1.00 95.12 104 LYS A CA 1
ATOM 778 C C . LYS A 1 104 ? -7.331 4.298 7.933 1.00 95.12 104 LYS A C 1
ATOM 780 O O . LYS A 1 104 ? -6.497 4.899 7.261 1.00 95.12 104 LYS A O 1
ATOM 785 N N . ALA A 1 105 ? -7.006 3.400 8.861 1.00 95.94 105 ALA A N 1
ATOM 786 C CA . ALA A 1 105 ? -5.624 3.029 9.166 1.00 95.94 105 ALA A CA 1
ATOM 787 C C . ALA A 1 105 ? -4.902 2.427 7.945 1.00 95.94 105 ALA A C 1
ATOM 789 O O . ALA A 1 105 ? -3.794 2.841 7.615 1.00 95.94 105 ALA A O 1
ATOM 790 N N . PHE A 1 106 ? -5.551 1.515 7.213 1.00 95.69 106 PHE A N 1
ATOM 791 C CA . PHE A 1 106 ? -4.988 0.939 5.988 1.00 95.69 106 PHE A CA 1
ATOM 792 C C . PHE A 1 1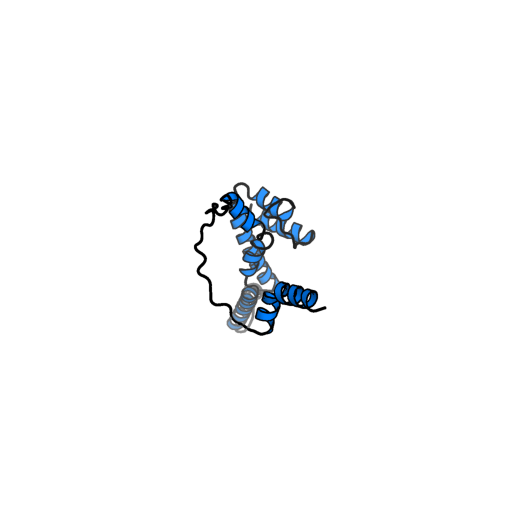06 ? -4.794 1.975 4.884 1.00 95.69 106 PHE A C 1
ATOM 794 O O . PHE A 1 106 ? -3.777 1.945 4.196 1.00 95.69 106 PHE A O 1
ATOM 801 N N . ARG A 1 107 ? -5.729 2.918 4.723 1.00 94.50 107 ARG A N 1
ATOM 802 C CA . ARG A 1 107 ? -5.558 4.027 3.774 1.00 94.50 107 ARG A CA 1
ATOM 803 C C . ARG A 1 107 ? -4.343 4.880 4.119 1.00 94.50 107 ARG A C 1
ATOM 805 O O . ARG A 1 107 ? -3.585 5.199 3.215 1.00 94.50 107 ARG A O 1
ATOM 812 N N . ALA A 1 108 ? -4.130 5.200 5.395 1.00 95.31 108 ALA A N 1
ATOM 813 C CA . ALA A 1 108 ? -2.952 5.951 5.824 1.00 95.31 108 ALA A CA 1
ATOM 814 C C . ALA A 1 108 ? -1.646 5.202 5.500 1.00 95.31 108 ALA A C 1
ATOM 816 O O . ALA A 1 108 ? -0.738 5.785 4.912 1.00 95.31 108 ALA A O 1
ATOM 817 N N . ALA A 1 109 ? -1.596 3.896 5.777 1.00 96.12 109 ALA A N 1
ATOM 818 C CA . ALA A 1 109 ? -0.444 3.061 5.442 1.00 96.12 109 ALA A CA 1
ATOM 819 C C . ALA A 1 109 ? -0.178 2.983 3.924 1.00 96.12 109 ALA A C 1
ATOM 821 O O . ALA A 1 109 ? 0.969 3.067 3.484 1.00 96.12 109 ALA A O 1
ATOM 822 N N . LEU A 1 110 ? -1.229 2.865 3.102 1.00 94.12 110 LEU A N 1
ATOM 823 C CA . LEU A 1 110 ? -1.106 2.906 1.640 1.00 94.12 110 LEU A CA 1
ATOM 824 C C . LEU A 1 110 ? -0.604 4.269 1.153 1.00 94.12 110 LEU A C 1
ATOM 826 O O . LEU A 1 110 ? 0.257 4.319 0.277 1.00 94.12 110 LEU A O 1
ATOM 830 N N . THR A 1 111 ? -1.097 5.367 1.728 1.00 95.19 111 THR A N 1
ATOM 831 C CA . THR A 1 111 ? -0.610 6.713 1.405 1.00 95.19 111 THR A CA 1
ATOM 832 C C . THR A 1 111 ? 0.880 6.847 1.711 1.00 95.19 111 THR A C 1
ATOM 834 O O . THR A 1 111 ? 1.617 7.368 0.876 1.00 95.19 111 THR A O 1
ATOM 837 N N . GLU A 1 112 ? 1.352 6.342 2.856 1.00 96.06 112 GLU A N 1
ATOM 838 C CA . GLU A 1 112 ? 2.780 6.355 3.193 1.00 96.06 112 GLU A CA 1
ATOM 839 C C . GLU A 1 112 ? 3.601 5.553 2.173 1.00 96.06 112 GLU A C 1
ATOM 841 O O . GLU A 1 112 ? 4.587 6.068 1.638 1.00 96.06 112 GLU A O 1
ATOM 846 N N . LYS A 1 113 ? 3.164 4.327 1.852 1.00 95.12 113 LYS A N 1
ATOM 847 C CA . LYS A 1 113 ? 3.801 3.478 0.835 1.00 95.12 113 LYS A CA 1
ATOM 848 C C . LYS A 1 113 ? 3.977 4.233 -0.483 1.00 95.12 113 LYS A C 1
ATOM 850 O O . LYS A 1 113 ? 5.093 4.351 -0.986 1.00 95.12 113 LYS A O 1
ATOM 855 N N . TYR A 1 114 ? 2.885 4.757 -1.036 1.00 94.81 114 TYR A N 1
ATOM 856 C CA . TYR A 1 114 ? 2.916 5.413 -2.343 1.00 94.81 114 TYR A CA 1
ATOM 857 C C . TYR A 1 114 ? 3.621 6.773 -2.319 1.00 94.81 114 TYR A C 1
ATOM 859 O O . TYR A 1 114 ? 4.204 7.156 -3.327 1.00 94.81 114 TYR A O 1
ATOM 867 N N . SER A 1 115 ? 3.665 7.461 -1.174 1.00 94.69 115 SER A N 1
ATOM 868 C CA . SER A 1 115 ? 4.485 8.671 -1.005 1.00 94.69 115 SER A CA 1
ATOM 869 C C . SER A 1 115 ? 5.981 8.364 -1.117 1.00 94.69 115 SER A C 1
ATOM 871 O O . SER A 1 115 ? 6.707 9.092 -1.792 1.00 94.69 115 SER A O 1
ATOM 873 N N . LYS A 1 116 ? 6.448 7.265 -0.506 1.00 94.69 116 LYS A N 1
ATOM 874 C CA . LYS A 1 116 ? 7.849 6.819 -0.620 1.00 94.69 116 LYS A CA 1
ATOM 875 C C . LYS A 1 116 ? 8.194 6.419 -2.057 1.00 94.69 116 LYS A C 1
ATOM 877 O O . LYS A 1 116 ? 9.229 6.832 -2.569 1.00 94.69 116 LYS A O 1
ATOM 882 N N . LEU A 1 117 ? 7.298 5.686 -2.718 1.00 92.75 117 LEU A N 1
ATOM 883 C CA . LEU A 1 117 ? 7.463 5.261 -4.114 1.00 92.75 117 LEU A CA 1
ATOM 884 C C . LEU A 1 117 ? 7.498 6.449 -5.081 1.00 92.75 117 LEU A C 1
ATOM 886 O O . LEU A 1 117 ? 8.332 6.502 -5.980 1.00 92.75 117 LEU A O 1
ATOM 890 N N . ALA A 1 118 ? 6.636 7.443 -4.865 1.00 93.00 118 ALA A N 1
ATOM 891 C CA . ALA A 1 118 ? 6.648 8.674 -5.644 1.00 93.00 118 ALA A CA 1
ATOM 892 C C . ALA A 1 118 ? 7.928 9.493 -5.413 1.00 93.00 118 ALA A C 1
ATOM 894 O O . ALA A 1 118 ? 8.470 10.062 -6.358 1.00 93.00 118 ALA A O 1
ATOM 895 N N . ALA A 1 119 ? 8.432 9.549 -4.176 1.00 93.06 119 ALA A N 1
ATOM 896 C CA . ALA A 1 119 ? 9.700 10.209 -3.875 1.00 93.06 119 ALA A CA 1
ATOM 897 C C . ALA A 1 119 ? 10.878 9.533 -4.593 1.00 93.06 119 ALA A C 1
ATOM 899 O O . ALA A 1 119 ? 11.715 10.234 -5.155 1.00 93.06 119 ALA A O 1
ATOM 900 N N . GLU A 1 120 ? 10.909 8.197 -4.636 1.00 90.62 120 GLU A N 1
ATOM 901 C CA . GLU A 1 120 ? 11.884 7.435 -5.426 1.00 90.62 120 GLU A CA 1
ATOM 902 C C . GLU A 1 120 ? 11.761 7.763 -6.918 1.00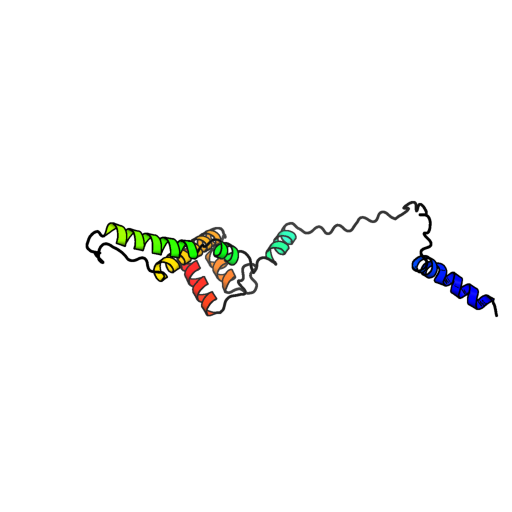 90.62 120 GLU A C 1
ATOM 904 O O . GLU A 1 120 ? 12.748 8.159 -7.538 1.00 90.62 120 GLU A O 1
ATOM 909 N N . ALA A 1 121 ? 10.552 7.694 -7.481 1.00 91.75 121 ALA A N 1
ATOM 910 C CA . ALA A 1 121 ? 10.312 7.996 -8.890 1.00 91.75 121 ALA A CA 1
ATOM 911 C C . ALA A 1 121 ? 10.819 9.395 -9.282 1.00 91.75 121 ALA A C 1
ATOM 913 O O . ALA A 1 121 ? 11.424 9.560 -10.341 1.00 91.75 121 ALA A O 1
ATOM 914 N N . LYS A 1 122 ? 10.643 10.391 -8.401 1.00 93.00 122 LYS A N 1
ATOM 915 C CA . LYS A 1 122 ? 11.113 11.776 -8.587 1.00 93.00 122 LYS A CA 1
ATOM 916 C C . LYS A 1 122 ? 12.639 11.922 -8.633 1.00 93.00 122 LYS A C 1
ATOM 918 O O . LYS A 1 122 ? 13.122 12.953 -9.091 1.00 93.00 122 LYS A O 1
ATOM 923 N N . THR A 1 123 ? 13.405 10.918 -8.201 1.00 91.62 123 THR A N 1
ATOM 924 C CA . THR A 1 123 ? 14.874 10.918 -8.344 1.00 91.62 123 THR A CA 1
ATOM 925 C C . THR A 1 123 ? 15.336 10.582 -9.764 1.00 91.62 123 THR A C 1
ATOM 927 O O . THR A 1 123 ? 16.472 10.883 -10.131 1.00 91.62 123 THR A O 1
ATOM 930 N N . HIS A 1 124 ? 14.463 9.990 -10.583 1.00 90.00 124 HIS A N 1
ATOM 931 C CA . HIS A 1 124 ? 14.755 9.664 -11.975 1.00 90.00 124 HIS A CA 1
ATOM 932 C C . HIS A 1 124 ? 14.522 10.872 -12.891 1.00 90.00 124 HIS A C 1
ATOM 934 O O . HIS A 1 124 ? 13.617 11.672 -12.674 1.00 90.00 124 HIS A O 1
ATOM 940 N N . SER A 1 125 ? 15.297 10.978 -13.979 1.00 91.31 125 SER A N 1
ATOM 941 C CA . SER A 1 125 ? 15.198 12.102 -14.930 1.00 91.31 125 SER A CA 1
ATOM 942 C C . SER A 1 125 ? 13.825 12.2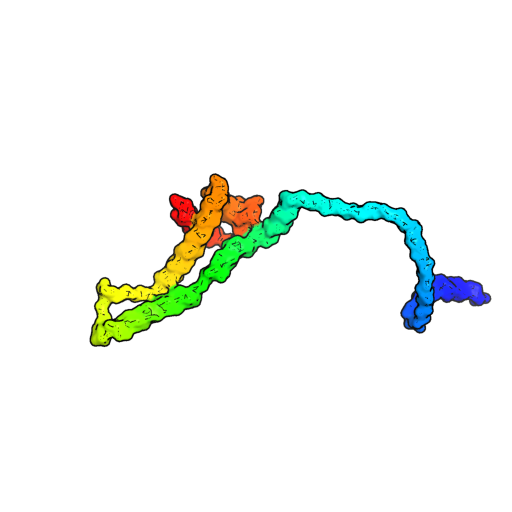34 -15.598 1.00 91.31 125 SER A C 1
ATOM 944 O O . SER A 1 125 ? 13.437 13.329 -15.990 1.00 91.31 125 SER A O 1
ATOM 946 N N . ASN A 1 126 ? 13.095 11.125 -15.743 1.00 93.88 126 ASN A N 1
ATOM 947 C CA . ASN A 1 126 ? 11.712 11.111 -16.206 1.00 93.88 126 ASN A CA 1
ATOM 948 C C . ASN A 1 126 ? 10.886 10.179 -15.299 1.00 93.88 126 ASN A C 1
ATOM 950 O O . ASN A 1 126 ? 10.842 8.969 -15.555 1.00 93.88 126 ASN A O 1
ATOM 954 N N . PRO A 1 127 ? 10.256 10.725 -14.242 1.00 94.19 127 PRO A N 1
ATOM 955 C CA . PRO A 1 127 ? 9.489 9.939 -13.279 1.00 94.19 127 PRO A CA 1
ATOM 956 C C . PRO A 1 127 ? 8.308 9.196 -13.912 1.00 94.19 127 PRO A C 1
ATOM 958 O O . PRO A 1 127 ? 8.052 8.042 -13.575 1.00 94.19 127 PRO A O 1
ATOM 961 N N . GLU A 1 128 ? 7.619 9.813 -14.878 1.00 94.56 128 GLU A N 1
ATOM 962 C CA . GLU A 1 128 ? 6.465 9.194 -15.539 1.00 94.56 128 GLU A CA 1
ATOM 963 C C . GLU A 1 128 ? 6.868 7.968 -16.354 1.00 94.56 128 GLU A C 1
ATOM 965 O O . GLU A 1 128 ? 6.244 6.909 -16.251 1.00 94.56 128 GLU A O 1
ATOM 970 N N . ASN A 1 129 ? 7.952 8.091 -17.124 1.00 94.81 129 ASN A N 1
ATOM 971 C CA . ASN A 1 129 ? 8.480 6.978 -17.900 1.00 94.81 129 ASN A CA 1
ATOM 972 C C . ASN A 1 129 ? 9.066 5.882 -17.001 1.00 94.81 129 ASN A C 1
ATOM 974 O O . ASN A 1 129 ? 8.917 4.702 -17.313 1.00 94.81 129 ASN A O 1
ATOM 978 N N . TYR A 1 130 ? 9.695 6.247 -15.878 1.00 92.88 130 TYR A N 1
ATOM 979 C CA . TYR A 1 130 ? 10.160 5.283 -14.878 1.00 92.88 130 TYR A CA 1
ATOM 980 C C . TYR A 1 130 ? 8.989 4.452 -14.329 1.00 92.88 130 TYR A C 1
ATOM 982 O O . TYR A 1 130 ? 9.024 3.223 -14.416 1.00 92.88 130 TYR A O 1
ATOM 990 N N . ILE A 1 131 ? 7.913 5.104 -13.870 1.00 93.88 131 ILE A N 1
ATOM 991 C CA . ILE A 1 131 ? 6.716 4.421 -13.349 1.00 93.88 131 ILE A CA 1
ATOM 992 C C . ILE A 1 131 ? 6.059 3.577 -14.452 1.00 93.88 131 ILE A C 1
ATOM 994 O O . ILE A 1 131 ? 5.668 2.434 -14.215 1.00 93.88 131 ILE A O 1
ATOM 998 N N . HIS A 1 132 ? 5.958 4.092 -15.681 1.00 95.00 132 HIS A N 1
ATOM 999 C CA . HIS A 1 132 ? 5.418 3.316 -16.798 1.00 95.00 132 HIS A CA 1
ATOM 1000 C C . HIS A 1 132 ? 6.248 2.057 -17.072 1.00 95.00 132 HIS A C 1
ATOM 1002 O O . HIS A 1 132 ? 5.688 0.967 -17.183 1.00 95.00 132 HIS A O 1
ATOM 1008 N N . SER A 1 133 ? 7.575 2.186 -17.124 1.00 91.81 133 SER A N 1
ATOM 1009 C CA . SER A 1 133 ? 8.480 1.071 -17.411 1.00 91.81 133 SER A CA 1
ATOM 1010 C C . SER A 1 133 ? 8.399 -0.009 -16.329 1.00 91.81 133 SER A C 1
ATOM 1012 O O . SER A 1 133 ? 8.265 -1.192 -16.631 1.00 91.81 133 SER A O 1
ATOM 1014 N N . LYS A 1 134 ? 8.363 0.414 -15.063 1.00 90.44 134 LYS A N 1
ATOM 1015 C CA . LYS A 1 134 ? 8.202 -0.444 -13.884 1.00 90.44 134 LYS A CA 1
ATOM 1016 C C . LYS A 1 134 ? 6.952 -1.326 -13.938 1.00 90.44 134 LYS A C 1
ATOM 1018 O O . LYS A 1 134 ? 6.985 -2.489 -13.532 1.00 90.44 134 LYS A O 1
ATOM 1023 N N . TYR A 1 135 ? 5.842 -0.803 -14.457 1.00 92.31 135 TYR A N 1
ATOM 1024 C CA . TYR A 1 135 ? 4.582 -1.543 -14.494 1.00 92.31 135 TYR A CA 1
ATOM 1025 C C . TYR A 1 135 ? 4.262 -2.180 -15.843 1.00 92.31 135 TYR A C 1
ATOM 1027 O O . TYR A 1 135 ? 3.612 -3.218 -15.842 1.00 92.31 135 TYR A O 1
ATOM 1035 N N . PHE A 1 136 ? 4.694 -1.644 -16.979 1.00 92.81 136 PHE A N 1
ATOM 1036 C CA . PHE A 1 136 ? 4.218 -2.108 -18.289 1.00 92.81 136 PHE A CA 1
ATOM 1037 C C . PHE A 1 136 ? 5.317 -2.600 -19.230 1.00 92.81 136 PHE A C 1
ATOM 1039 O O . PHE A 1 136 ? 5.024 -3.414 -20.108 1.00 92.81 136 PHE A O 1
ATOM 1046 N N . ASP A 1 137 ? 6.570 -2.195 -19.032 1.00 91.25 137 ASP A N 1
ATOM 1047 C CA . ASP A 1 137 ? 7.677 -2.616 -19.888 1.00 91.25 137 ASP A CA 1
ATOM 1048 C C . ASP A 1 137 ? 8.384 -3.851 -19.319 1.00 91.25 137 ASP A C 1
ATOM 1050 O O . ASP A 1 137 ? 9.244 -3.751 -18.450 1.00 91.25 137 ASP A O 1
ATOM 1054 N N . LYS A 1 138 ? 8.064 -5.030 -19.861 1.00 88.88 138 LYS A N 1
ATOM 1055 C CA . LYS A 1 138 ? 8.688 -6.310 -19.472 1.00 88.88 138 LYS A CA 1
ATOM 1056 C C . LYS A 1 138 ? 10.198 -6.366 -19.715 1.00 88.88 138 LYS A C 1
ATOM 1058 O O . LYS A 1 138 ? 10.855 -7.244 -19.164 1.00 88.88 138 LYS A O 1
ATOM 1063 N N . SER A 1 139 ? 10.728 -5.498 -20.577 1.00 86.31 139 SER A N 1
ATOM 1064 C CA . SER A 1 139 ? 12.164 -5.415 -20.854 1.00 86.31 139 SER A CA 1
ATOM 1065 C C . SER A 1 139 ? 12.902 -4.484 -19.889 1.00 86.31 139 SER A C 1
ATOM 1067 O O . SER A 1 139 ? 14.134 -4.480 -19.864 1.00 86.31 139 SER A O 1
ATOM 1069 N N . SER A 1 140 ? 12.164 -3.727 -19.071 1.00 85.88 140 SER A N 1
ATOM 1070 C CA . SER A 1 140 ? 12.730 -2.802 -18.102 1.00 85.88 140 SER A CA 1
ATOM 1071 C C . SER A 1 140 ? 13.410 -3.532 -16.948 1.00 85.88 140 SER A C 1
ATOM 1073 O O . SER A 1 140 ? 12.877 -4.490 -16.389 1.00 85.88 140 SER A O 1
ATOM 1075 N N . GLU A 1 141 ? 14.555 -3.006 -16.511 1.00 81.75 141 GLU A N 1
ATOM 1076 C CA . GLU A 1 141 ? 15.240 -3.456 -15.290 1.00 81.75 141 GLU A CA 1
ATOM 1077 C C . GLU A 1 141 ? 14.394 -3.217 -14.024 1.00 81.75 141 GLU A C 1
ATOM 1079 O O . GLU A 1 141 ? 14.634 -3.840 -12.992 1.00 81.75 141 GLU A O 1
ATOM 1084 N N . TYR A 1 142 ? 13.388 -2.343 -14.110 1.00 84.06 142 TYR A N 1
ATOM 1085 C CA . TYR A 1 142 ? 12.483 -1.993 -13.014 1.00 84.06 142 TYR A CA 1
ATOM 1086 C C . TYR A 1 142 ? 11.170 -2.785 -13.037 1.00 84.06 142 TYR A C 1
ATOM 1088 O O . TYR A 1 142 ? 10.289 -2.516 -12.226 1.00 84.06 142 TYR A O 1
ATOM 1096 N N . TYR A 1 143 ? 10.996 -3.715 -13.980 1.00 87.12 143 TYR A N 1
ATOM 1097 C CA . TYR A 1 143 ? 9.717 -4.387 -14.179 1.00 87.12 143 TYR A CA 1
ATOM 1098 C C . TYR A 1 143 ? 9.304 -5.255 -12.982 1.00 87.12 143 TYR A C 1
ATOM 1100 O O . TYR A 1 143 ? 9.993 -6.204 -12.606 1.00 87.12 143 TYR A O 1
ATOM 1108 N N . GLU A 1 144 ? 8.119 -4.984 -12.437 1.00 84.44 144 GLU A N 1
ATOM 1109 C CA . GLU A 1 144 ? 7.535 -5.754 -11.337 1.00 84.44 144 GLU A CA 1
ATOM 1110 C C . GLU A 1 144 ? 6.856 -7.035 -11.854 1.00 84.44 144 GLU A C 1
ATOM 1112 O O . GLU A 1 144 ? 5.836 -6.988 -12.559 1.00 84.44 144 GLU A O 1
ATOM 1117 N N . THR A 1 145 ? 7.401 -8.200 -11.485 1.00 82.00 145 THR A N 1
ATOM 1118 C CA . THR A 1 145 ? 6.995 -9.504 -12.045 1.00 82.00 145 THR A CA 1
ATOM 1119 C C . THR A 1 145 ? 5.845 -10.187 -11.302 1.00 82.00 145 THR A C 1
ATOM 1121 O O . THR A 1 145 ? 5.173 -11.032 -11.885 1.00 82.00 145 THR A O 1
ATOM 1124 N N . ASN A 1 146 ? 5.593 -9.840 -10.036 1.00 82.81 146 ASN A N 1
ATOM 1125 C CA . ASN A 1 146 ? 4.671 -10.574 -9.151 1.00 82.81 146 ASN A CA 1
ATOM 1126 C C . ASN A 1 146 ? 3.321 -9.865 -8.953 1.00 82.81 146 ASN A C 1
ATOM 1128 O O . ASN A 1 146 ? 2.750 -9.919 -7.868 1.00 82.81 146 ASN A O 1
ATOM 1132 N N . LEU A 1 147 ? 2.832 -9.174 -9.985 1.00 86.31 147 LEU A N 1
ATOM 1133 C CA . LEU A 1 147 ? 1.565 -8.444 -9.953 1.00 86.31 147 LEU A CA 1
ATOM 1134 C C . LEU A 1 147 ? 0.612 -8.990 -11.011 1.00 86.31 147 LEU A C 1
ATOM 1136 O O . LEU A 1 147 ? 0.985 -9.110 -12.184 1.00 86.31 147 LEU A O 1
ATOM 1140 N N . THR A 1 148 ? -0.630 -9.236 -10.605 1.00 90.75 148 THR A N 1
ATOM 1141 C CA . THR A 1 148 ? -1.755 -9.426 -11.525 1.00 90.75 148 THR A CA 1
ATOM 1142 C C . THR A 1 148 ? -2.022 -8.147 -12.322 1.00 90.75 148 THR A C 1
ATOM 1144 O O . THR A 1 148 ? -1.642 -7.047 -11.914 1.00 90.75 148 THR A O 1
ATOM 1147 N N . ASP A 1 149 ? -2.741 -8.255 -13.439 1.00 92.00 149 ASP A N 1
ATOM 1148 C CA . ASP A 1 149 ? -3.085 -7.092 -14.271 1.00 92.00 149 ASP A CA 1
ATOM 1149 C C . ASP A 1 149 ? -3.875 -6.024 -13.499 1.00 92.00 149 ASP A C 1
ATOM 1151 O O . ASP A 1 149 ? -3.707 -4.821 -13.716 1.00 92.00 149 ASP A O 1
ATOM 1155 N N . THR A 1 150 ? -4.713 -6.456 -12.552 1.00 95.25 150 THR A N 1
ATOM 1156 C CA . THR A 1 150 ? -5.483 -5.543 -11.700 1.00 95.25 150 THR A CA 1
ATOM 1157 C C . THR A 1 150 ? -4.584 -4.828 -10.697 1.00 95.25 150 THR A C 1
ATOM 1159 O O . THR A 1 150 ? -4.644 -3.602 -10.604 1.00 95.25 150 THR A O 1
ATOM 1162 N N . GLU A 1 151 ? -3.726 -5.558 -9.980 1.00 92.06 151 GLU A N 1
ATOM 1163 C CA . GLU A 1 151 ? -2.783 -4.964 -9.021 1.00 92.06 151 GLU A CA 1
ATOM 1164 C C . GLU A 1 151 ? -1.826 -3.996 -9.711 1.00 92.06 151 GLU A C 1
ATOM 1166 O O . GLU A 1 151 ? -1.595 -2.898 -9.212 1.00 92.06 151 GLU A O 1
ATOM 1171 N N . ARG A 1 152 ? -1.341 -4.362 -10.900 1.00 93.50 152 ARG A N 1
ATOM 1172 C CA . ARG A 1 152 ? -0.480 -3.531 -11.742 1.00 93.50 152 ARG A CA 1
ATOM 1173 C C . ARG A 1 152 ? -1.147 -2.210 -12.104 1.00 93.50 152 ARG A C 1
ATOM 1175 O O . ARG A 1 152 ? -0.558 -1.153 -11.898 1.00 93.50 152 ARG A O 1
ATOM 1182 N N . ARG A 1 153 ? -2.395 -2.248 -12.584 1.00 95.31 153 ARG A N 1
ATOM 1183 C CA . ARG A 1 153 ? -3.154 -1.035 -12.929 1.00 95.31 153 ARG A CA 1
ATOM 1184 C C . ARG A 1 153 ? -3.422 -0.160 -11.704 1.00 95.31 153 ARG A C 1
ATOM 1186 O O . ARG A 1 153 ? -3.314 1.059 -11.793 1.00 95.31 153 ARG A O 1
ATOM 1193 N N . ILE A 1 154 ? -3.776 -0.770 -10.573 1.00 94.06 154 ILE A N 1
ATOM 1194 C CA . ILE A 1 154 ? -4.026 -0.049 -9.319 1.00 94.06 154 ILE A CA 1
ATOM 1195 C C . ILE A 1 154 ? -2.742 0.630 -8.833 1.00 94.06 154 ILE A C 1
ATOM 1197 O O . ILE A 1 154 ? -2.758 1.832 -8.577 1.00 94.06 154 ILE A O 1
ATOM 1201 N N . ALA A 1 155 ? -1.636 -0.110 -8.751 1.00 92.81 155 ALA A N 1
ATOM 1202 C CA . ALA A 1 155 ? -0.356 0.405 -8.278 1.00 92.81 155 ALA A CA 1
ATOM 1203 C C . ALA A 1 155 ? 0.175 1.531 -9.174 1.00 92.81 155 ALA A C 1
ATOM 1205 O O . ALA A 1 155 ? 0.526 2.592 -8.662 1.00 92.81 155 ALA A O 1
ATOM 1206 N N . TYR A 1 156 ? 0.120 1.349 -10.499 1.00 95.19 156 TYR A N 1
ATOM 1207 C CA . TYR A 1 156 ? 0.467 2.389 -11.468 1.00 95.19 156 TYR A CA 1
ATOM 1208 C C . TYR A 1 156 ? -0.328 3.679 -11.237 1.00 95.19 156 TYR A C 1
ATOM 1210 O O . TYR A 1 156 ? 0.252 4.757 -11.149 1.00 95.19 156 TYR A O 1
ATOM 1218 N N . ASN A 1 157 ? -1.654 3.577 -11.101 1.00 95.50 157 ASN A N 1
ATOM 1219 C CA . ASN A 1 157 ? -2.507 4.749 -10.912 1.00 95.50 157 ASN A CA 1
ATOM 1220 C C . ASN A 1 157 ? -2.190 5.489 -9.607 1.00 95.50 157 ASN A C 1
ATOM 1222 O O . ASN A 1 157 ? -2.152 6.718 -9.608 1.00 95.50 157 ASN A O 1
ATOM 1226 N N . TYR A 1 158 ? -1.956 4.765 -8.510 1.00 94.56 158 TYR A N 1
ATOM 1227 C CA . TYR A 1 158 ? -1.608 5.376 -7.228 1.00 94.56 158 TYR A CA 1
ATOM 1228 C C . TYR A 1 158 ? -0.232 6.045 -7.254 1.00 94.56 158 TYR A C 1
ATOM 1230 O O . TYR A 1 158 ? -0.120 7.192 -6.822 1.00 94.56 158 TYR A O 1
ATOM 1238 N N . GLU A 1 159 ? 0.798 5.381 -7.790 1.00 94.12 159 GLU A N 1
ATOM 1239 C CA . GLU A 1 159 ? 2.123 5.999 -7.942 1.00 94.12 159 GLU A CA 1
ATOM 1240 C C . GLU A 1 159 ? 2.057 7.232 -8.842 1.00 94.12 159 GLU A C 1
ATOM 1242 O O . GLU A 1 159 ? 2.600 8.274 -8.489 1.00 94.12 159 GLU A O 1
ATOM 1247 N N . MET A 1 160 ? 1.324 7.163 -9.956 1.00 95.19 160 MET A N 1
ATOM 1248 C CA . MET A 1 160 ? 1.178 8.290 -10.875 1.00 95.19 160 MET A CA 1
ATOM 1249 C C . MET A 1 160 ? 0.448 9.479 -10.251 1.00 95.19 160 MET A C 1
ATOM 1251 O O . MET A 1 160 ? 0.844 10.622 -10.455 1.00 95.19 160 MET A O 1
ATOM 1255 N N . GLN A 1 161 ? -0.600 9.228 -9.465 1.00 94.75 161 GLN A N 1
ATOM 1256 C CA . GLN A 1 161 ? -1.320 10.284 -8.751 1.00 94.75 161 GLN A CA 1
ATOM 1257 C C . GLN A 1 161 ? -0.444 10.985 -7.710 1.00 94.75 161 GLN A C 1
ATOM 1259 O O . GLN A 1 161 ? -0.531 12.201 -7.585 1.00 94.75 161 GLN A O 1
ATOM 1264 N N . MET A 1 162 ? 0.394 10.238 -6.988 1.00 93.31 162 MET A N 1
ATOM 1265 C CA . MET A 1 162 ? 1.286 10.787 -5.958 1.00 93.31 162 MET A CA 1
ATOM 1266 C C . MET A 1 162 ? 2.567 11.410 -6.536 1.00 93.31 162 MET A C 1
ATOM 1268 O O . MET A 1 162 ? 3.225 12.222 -5.881 1.00 93.31 162 MET A O 1
ATOM 1272 N N . CYS A 1 163 ? 2.959 10.998 -7.744 1.00 90.81 163 CYS A N 1
ATOM 1273 C CA . CYS A 1 163 ? 4.151 11.501 -8.417 1.00 90.81 163 CYS A CA 1
ATOM 1274 C C . CYS A 1 163 ? 3.923 12.839 -9.137 1.00 90.81 163 CYS A C 1
ATOM 1276 O O . CYS A 1 163 ? 4.893 13.573 -9.333 1.00 90.81 163 CYS A O 1
ATOM 1278 N N . ARG A 1 164 ? 2.678 13.155 -9.509 1.00 81.19 164 ARG A N 1
ATOM 1279 C CA . ARG A 1 164 ? 2.287 14.483 -10.008 1.00 81.19 164 ARG A CA 1
ATOM 1280 C C . ARG A 1 164 ? 2.509 15.573 -8.955 1.00 81.19 164 ARG A C 1
ATOM 1282 O O . ARG A 1 164 ? 2.681 16.731 -9.382 1.00 81.19 164 ARG A O 1
#

Organism: NCBI:txid39491

pLDDT: mean 79.72, std 16.75, range [44.38, 97.06]

Radius of gyration: 33.94 Å; chains: 1; bounding box: 81×83×51 Å